Protein AF-A0A2R6C4N2-F1 (afdb_monomer)

Structure (mmCIF, N/CA/C/O backbone):
data_AF-A0A2R6C4N2-F1
#
_entry.id   AF-A0A2R6C4N2-F1
#
loop_
_atom_site.group_PDB
_atom_site.id
_atom_site.type_symbol
_atom_site.label_atom_id
_atom_site.label_alt_id
_atom_site.label_comp_id
_atom_site.label_asym_id
_atom_site.label_entity_id
_atom_site.label_seq_id
_atom_site.pdbx_PDB_ins_code
_atom_site.Cartn_x
_atom_site.Cartn_y
_atom_site.Cartn_z
_atom_site.occupancy
_atom_site.B_iso_or_equiv
_atom_site.auth_seq_id
_atom_site.auth_comp_id
_atom_site.auth_asym_id
_atom_site.auth_atom_id
_atom_site.pdbx_PDB_model_num
ATOM 1 N N . MET A 1 1 ? -17.161 -5.762 3.518 1.00 63.50 1 MET A N 1
ATOM 2 C CA . MET A 1 1 ? -16.399 -4.975 4.523 1.00 63.50 1 MET A CA 1
ATOM 3 C C . MET A 1 1 ? -16.980 -5.227 5.908 1.00 63.50 1 MET A C 1
ATOM 5 O O . MET A 1 1 ? -18.177 -5.455 5.996 1.00 63.50 1 MET A O 1
ATOM 9 N N . GLU A 1 2 ? -16.167 -5.226 6.967 1.00 71.19 2 GLU A N 1
ATOM 10 C CA . GLU A 1 2 ? -16.653 -5.409 8.349 1.00 71.19 2 GLU A CA 1
ATOM 11 C C . GLU A 1 2 ? -16.954 -4.042 8.979 1.00 71.19 2 GLU A C 1
ATOM 13 O O . GLU A 1 2 ? -16.162 -3.106 8.837 1.00 71.19 2 GLU A O 1
ATOM 18 N N . LYS A 1 3 ? -18.099 -3.914 9.657 1.00 72.19 3 LYS A N 1
ATOM 19 C CA . LYS A 1 3 ? -18.458 -2.721 10.435 1.00 72.19 3 LYS A CA 1
ATOM 20 C C . LYS A 1 3 ? -18.089 -2.963 11.895 1.00 72.19 3 LYS A C 1
ATOM 22 O O . LYS A 1 3 ? -18.518 -3.956 12.471 1.00 72.19 3 LYS A O 1
ATOM 27 N N . ARG A 1 4 ? -17.339 -2.047 12.511 1.00 75.75 4 ARG A N 1
ATOM 28 C CA . ARG A 1 4 ? -17.084 -2.057 13.961 1.00 75.75 4 ARG A CA 1
ATOM 29 C C . ARG A 1 4 ? -17.511 -0.747 14.600 1.00 75.75 4 ARG A C 1
ATOM 31 O O . ARG A 1 4 ? -17.224 0.332 14.078 1.00 75.75 4 ARG A O 1
ATOM 38 N N . LYS A 1 5 ? -18.181 -0.845 15.747 1.00 77.69 5 LYS A N 1
ATOM 39 C CA . LYS A 1 5 ? -18.481 0.303 16.604 1.00 77.69 5 LYS A CA 1
ATOM 40 C C . LYS A 1 5 ? -17.235 0.652 17.413 1.00 77.69 5 LYS A C 1
ATOM 42 O O . LYS A 1 5 ? -16.571 -0.242 17.934 1.00 77.69 5 LYS A O 1
ATOM 47 N N . ILE A 1 6 ? -16.905 1.937 17.503 1.00 75.12 6 ILE A N 1
ATOM 48 C CA . ILE A 1 6 ? -15.814 2.377 18.378 1.00 75.12 6 ILE A CA 1
ATOM 49 C C . ILE A 1 6 ? -16.319 2.292 19.827 1.00 75.12 6 ILE A C 1
ATOM 51 O O . ILE A 1 6 ? -17.365 2.883 20.117 1.00 75.12 6 ILE A O 1
ATOM 55 N N . PRO A 1 7 ? -15.607 1.606 20.740 1.00 73.81 7 PRO A N 1
ATOM 56 C CA . PRO A 1 7 ? -15.966 1.596 22.154 1.00 73.81 7 P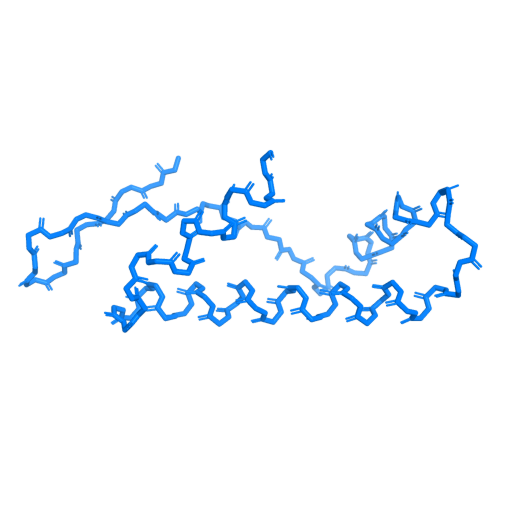RO A CA 1
ATOM 57 C C . PRO A 1 7 ? -16.126 3.028 22.685 1.00 73.81 7 PRO A C 1
ATOM 59 O O . PRO A 1 7 ? -15.283 3.887 22.430 1.00 73.81 7 PRO A O 1
ATOM 62 N N . GLY A 1 8 ? -17.242 3.311 23.358 1.00 77.88 8 GLY A N 1
ATOM 63 C CA . GLY A 1 8 ? -17.520 4.633 23.930 1.00 77.88 8 GLY A CA 1
ATOM 64 C C . GLY A 1 8 ? -17.919 5.737 22.938 1.00 77.88 8 GLY A C 1
ATOM 65 O O . GLY A 1 8 ? -18.141 6.864 23.370 1.00 77.88 8 GLY A O 1
ATOM 66 N N . LYS A 1 9 ? -18.058 5.466 21.627 1.00 77.12 9 LYS A N 1
ATOM 67 C CA . LYS A 1 9 ? -18.587 6.449 20.656 1.00 77.12 9 LYS A CA 1
ATOM 68 C C . LYS A 1 9 ? -19.821 5.925 19.914 1.00 77.12 9 LYS A C 1
ATOM 70 O O . LYS A 1 9 ? -19.988 4.728 19.692 1.00 77.12 9 LYS A O 1
ATOM 75 N N . LYS A 1 10 ? -20.686 6.847 19.468 1.00 77.94 10 LYS A N 1
ATOM 76 C CA . LYS A 1 10 ? -21.854 6.542 18.607 1.00 77.94 10 LYS A CA 1
ATOM 77 C C . LYS A 1 10 ? -21.464 6.184 17.160 1.00 77.94 10 LYS A C 1
ATOM 79 O O . LYS A 1 10 ? -22.302 5.760 16.375 1.00 77.94 10 LYS A O 1
ATOM 84 N N . GLN A 1 11 ? -20.191 6.356 16.817 1.00 76.94 11 GLN A N 1
ATOM 85 C CA . GLN A 1 11 ? -19.654 6.239 15.469 1.00 76.94 11 GLN A CA 1
ATOM 86 C C . GLN A 1 11 ? -19.355 4.785 15.067 1.00 76.94 11 GLN A C 1
ATOM 88 O O . GLN A 1 11 ? -18.716 4.034 15.811 1.00 76.94 11 GLN A O 1
ATOM 93 N N . TRP A 1 12 ? -19.728 4.434 13.834 1.00 77.75 12 TRP A N 1
ATOM 94 C CA . TRP A 1 12 ? -19.372 3.175 13.179 1.00 77.75 12 TRP A CA 1
ATOM 95 C C . TRP A 1 12 ? -18.218 3.380 12.194 1.00 77.75 12 TRP A C 1
ATOM 97 O O . TRP A 1 12 ? -18.164 4.386 11.482 1.00 77.75 12 TRP A O 1
ATOM 107 N N . ARG A 1 13 ? -17.293 2.418 12.143 1.00 75.31 13 ARG A N 1
ATOM 108 C CA . ARG A 1 13 ? -16.176 2.394 11.195 1.00 75.31 13 ARG A CA 1
ATOM 109 C C . ARG A 1 13 ? -16.304 1.215 10.244 1.00 75.31 13 ARG A C 1
ATOM 111 O O . ARG A 1 13 ? -16.566 0.090 10.670 1.00 75.31 13 ARG A O 1
ATOM 118 N N . LEU A 1 14 ? -16.088 1.49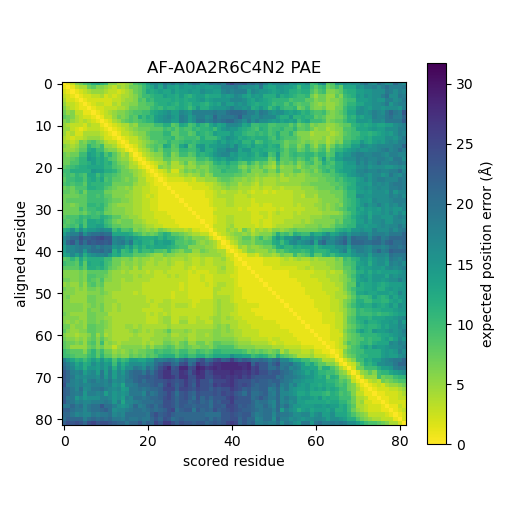1 8.962 1.00 75.50 14 LEU A N 1
ATOM 119 C CA . LEU A 1 14 ? -15.920 0.474 7.933 1.00 75.50 14 LEU A CA 1
ATOM 120 C C . LEU A 1 14 ? -14.445 0.109 7.904 1.00 75.50 14 LEU A C 1
ATOM 122 O O . LEU A 1 14 ? -13.606 0.958 7.618 1.00 75.50 14 LEU A O 1
ATOM 126 N N . LEU A 1 15 ? -14.120 -1.137 8.222 1.00 71.12 15 LEU A N 1
ATOM 127 C CA . LEU A 1 15 ? -12.764 -1.639 8.075 1.00 71.12 15 LEU A CA 1
ATOM 128 C C . LEU A 1 15 ? -12.654 -2.321 6.710 1.00 71.12 15 LEU A C 1
ATOM 130 O O . LEU A 1 15 ? -13.303 -3.355 6.482 1.00 71.12 15 LEU A O 1
ATOM 134 N N . PRO A 1 16 ? -11.836 -1.775 5.790 1.00 66.62 16 PRO A N 1
ATOM 135 C CA . PRO A 1 16 ? -11.464 -2.505 4.595 1.00 66.62 16 PRO A CA 1
ATOM 136 C C . PRO A 1 16 ? -10.779 -3.802 5.028 1.00 66.62 16 PRO A C 1
ATOM 138 O O . PRO A 1 16 ? -9.809 -3.778 5.794 1.00 66.62 16 PRO A O 1
ATOM 141 N N . LYS A 1 17 ? -11.268 -4.947 4.541 1.00 67.25 17 LYS A N 1
ATOM 142 C CA . LYS A 1 17 ? -10.566 -6.229 4.676 1.00 67.25 17 LYS A CA 1
ATOM 143 C C . LYS A 1 17 ? -9.426 -6.253 3.658 1.00 67.25 17 LYS A C 1
ATOM 145 O O . LYS A 1 17 ? -9.472 -6.980 2.678 1.00 67.25 17 LYS A O 1
ATOM 150 N N . TYR A 1 18 ? -8.429 -5.400 3.865 1.00 65.00 18 TYR A N 1
ATOM 151 C CA . TYR A 1 18 ? -7.242 -5.368 3.026 1.00 65.00 18 TYR A CA 1
ATOM 152 C C . TYR A 1 18 ? -6.229 -6.372 3.580 1.00 65.00 18 TYR A C 1
ATOM 154 O O . TYR A 1 18 ? -5.624 -6.144 4.637 1.00 65.00 18 TYR A O 1
ATOM 162 N N . LYS A 1 19 ? -6.110 -7.512 2.894 1.00 65.62 19 LYS A N 1
ATOM 163 C CA . LYS A 1 19 ? -5.008 -8.466 3.040 1.00 65.62 19 LYS A CA 1
ATOM 164 C C . LYS A 1 19 ? -4.110 -8.285 1.828 1.00 65.62 19 LYS A C 1
ATOM 166 O O . LYS A 1 19 ? -4.358 -8.882 0.789 1.00 65.62 19 LYS A O 1
ATOM 171 N N . VAL A 1 20 ? -3.091 -7.450 1.968 1.00 69.88 20 VAL A N 1
ATOM 172 C CA . VAL A 1 20 ? -1.980 -7.462 1.024 1.00 69.88 20 VAL A CA 1
ATOM 173 C C . VAL A 1 20 ? -0.717 -7.768 1.782 1.00 69.88 20 VAL A C 1
ATOM 175 O O . VAL A 1 20 ? -0.368 -7.086 2.746 1.00 69.88 20 VAL A O 1
ATOM 178 N N . ASP A 1 21 ? -0.070 -8.833 1.335 1.00 72.81 21 ASP A N 1
ATOM 179 C CA . ASP A 1 21 ? 1.249 -9.200 1.788 1.00 72.81 21 ASP A CA 1
ATOM 180 C C . ASP A 1 21 ? 2.288 -8.508 0.905 1.00 72.81 21 ASP A C 1
ATOM 182 O O . ASP A 1 21 ? 2.660 -8.978 -0.167 1.00 72.81 21 ASP A O 1
ATOM 186 N N . MET A 1 22 ? 2.751 -7.354 1.370 1.00 69.56 22 MET A N 1
ATOM 187 C CA . MET A 1 22 ? 3.844 -6.625 0.733 1.00 69.56 22 MET A CA 1
ATOM 188 C C . MET A 1 22 ? 5.205 -7.306 0.849 1.00 69.56 22 MET A C 1
ATOM 190 O O . MET A 1 22 ? 6.131 -6.931 0.127 1.00 69.56 22 MET A O 1
ATOM 194 N N . HIS A 1 23 ? 5.360 -8.227 1.799 1.00 78.19 23 HIS A N 1
ATOM 195 C CA . HIS A 1 23 ? 6.609 -8.950 1.990 1.00 78.19 23 HIS A CA 1
ATOM 196 C C . HIS A 1 23 ? 6.729 -10.108 0.995 1.00 78.19 23 HIS A C 1
ATOM 198 O O . HIS A 1 23 ? 7.838 -10.570 0.729 1.00 78.19 23 HIS A O 1
ATOM 204 N N . SER A 1 24 ? 5.620 -10.500 0.357 1.00 86.50 24 SER A N 1
ATOM 205 C CA . SER A 1 24 ? 5.639 -11.411 -0.780 1.00 86.50 24 SER A CA 1
ATOM 206 C C . SER A 1 24 ? 6.417 -10.806 -1.952 1.00 86.50 24 SER A C 1
ATOM 208 O O . SER A 1 24 ? 6.013 -9.829 -2.596 1.00 86.50 24 SER A O 1
ATOM 210 N N . LYS A 1 25 ? 7.549 -11.443 -2.259 1.00 85.81 25 LYS A N 1
ATOM 211 C CA . LYS A 1 25 ? 8.394 -11.116 -3.411 1.00 85.81 25 LYS A CA 1
ATOM 212 C C . LYS A 1 25 ? 7.623 -11.248 -4.728 1.00 85.81 25 LYS A C 1
ATOM 214 O O . LYS A 1 25 ? 7.780 -10.406 -5.609 1.00 85.81 25 LYS A O 1
ATOM 219 N N . GLU A 1 26 ? 6.769 -12.263 -4.845 1.00 88.62 26 GLU A N 1
ATOM 220 C CA . GLU A 1 26 ? 5.941 -12.499 -6.034 1.00 88.62 26 GLU A CA 1
ATOM 221 C C . GLU A 1 26 ? 4.869 -11.432 -6.222 1.00 88.62 26 GLU A C 1
ATOM 223 O O . GLU A 1 26 ? 4.638 -10.975 -7.340 1.00 88.62 26 GLU A O 1
ATOM 228 N N . TYR A 1 27 ? 4.214 -11.015 -5.137 1.00 86.94 27 TYR A N 1
ATOM 229 C CA . TYR A 1 27 ? 3.218 -9.953 -5.200 1.00 86.94 27 TYR A CA 1
AT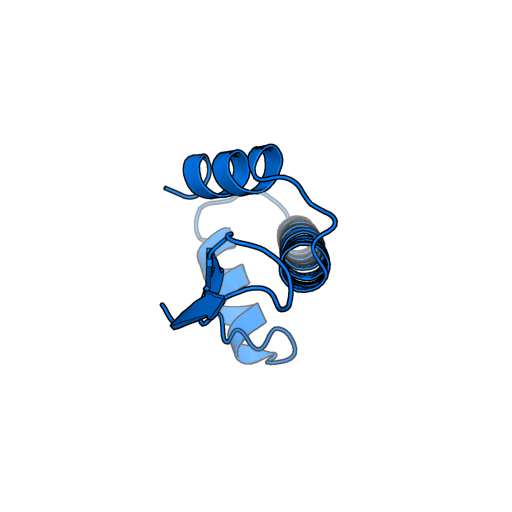OM 230 C C . TYR A 1 27 ? 3.851 -8.631 -5.647 1.00 86.94 27 TYR A C 1
ATOM 232 O O . TYR A 1 27 ? 3.365 -8.001 -6.584 1.00 86.94 27 TYR A O 1
ATOM 240 N N . ARG A 1 28 ? 4.983 -8.253 -5.037 1.00 84.50 28 ARG A N 1
ATOM 241 C CA . ARG A 1 28 ? 5.748 -7.062 -5.435 1.00 84.50 28 ARG A CA 1
ATOM 242 C C . ARG A 1 28 ? 6.167 -7.105 -6.901 1.00 84.50 28 ARG A C 1
ATOM 244 O O . ARG A 1 28 ? 6.044 -6.094 -7.582 1.00 84.50 28 ARG A O 1
ATOM 251 N N . ARG A 1 29 ? 6.656 -8.257 -7.371 1.00 87.75 29 ARG A N 1
ATOM 252 C CA . ARG A 1 29 ? 7.078 -8.435 -8.763 1.00 87.75 29 ARG A CA 1
ATOM 253 C C . ARG A 1 29 ? 5.903 -8.242 -9.718 1.00 87.75 29 ARG A C 1
ATOM 255 O O . ARG A 1 29 ? 5.990 -7.377 -10.572 1.00 87.75 29 ARG A O 1
ATOM 262 N N . ARG A 1 30 ? 4.792 -8.959 -9.516 1.00 89.69 30 ARG A N 1
ATOM 263 C CA . ARG A 1 30 ? 3.600 -8.834 -10.374 1.00 89.69 30 ARG A CA 1
ATOM 264 C C . ARG A 1 30 ? 3.047 -7.413 -10.407 1.00 89.69 30 ARG A C 1
ATOM 266 O O . ARG A 1 30 ? 2.748 -6.918 -11.481 1.00 89.69 30 ARG A O 1
ATOM 273 N N . LEU A 1 31 ? 2.955 -6.757 -9.248 1.00 87.75 31 LEU A N 1
ATOM 274 C CA . LEU A 1 31 ? 2.470 -5.379 -9.155 1.00 87.75 31 LEU A CA 1
ATOM 275 C C . LEU A 1 31 ? 3.385 -4.398 -9.895 1.00 87.75 31 LEU A C 1
ATOM 277 O O . LEU A 1 31 ? 2.909 -3.505 -10.584 1.00 87.75 31 LEU A O 1
ATOM 281 N N . ARG A 1 32 ? 4.702 -4.542 -9.740 1.00 87.62 32 ARG A N 1
ATOM 282 C CA . ARG A 1 32 ? 5.661 -3.691 -10.441 1.00 87.62 32 ARG A CA 1
ATOM 283 C C . ARG A 1 32 ? 5.602 -3.936 -11.945 1.00 87.62 32 ARG A C 1
ATOM 285 O O . ARG A 1 32 ? 5.559 -2.973 -12.694 1.00 87.62 32 ARG A O 1
ATOM 292 N 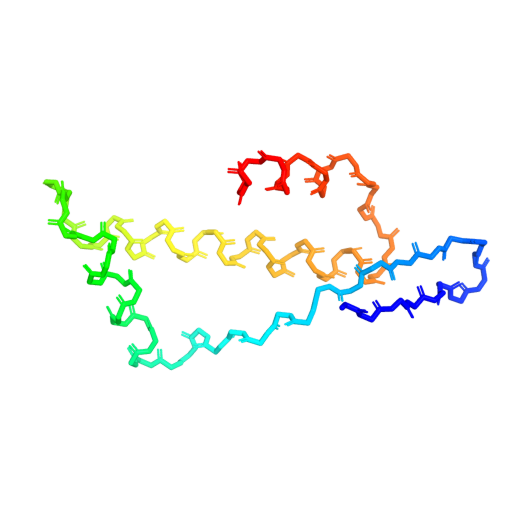N . ASP A 1 33 ? 5.586 -5.196 -12.362 1.00 88.50 33 ASP A N 1
ATOM 293 C CA . ASP A 1 33 ? 5.581 -5.569 -13.772 1.00 88.50 33 ASP A CA 1
ATOM 294 C C . ASP A 1 33 ? 4.281 -5.063 -14.449 1.00 88.50 33 ASP A C 1
ATOM 296 O O . ASP A 1 33 ? 4.368 -4.465 -15.515 1.00 88.50 33 ASP A O 1
ATOM 300 N N . SER A 1 34 ? 3.116 -5.122 -13.778 1.00 87.44 34 SER A N 1
ATOM 301 C CA . SER A 1 34 ? 1.860 -4.521 -14.281 1.00 87.44 34 SER A CA 1
ATOM 302 C C . SER A 1 34 ? 1.856 -2.988 -14.326 1.00 87.44 34 SER A C 1
ATOM 304 O O . SER A 1 34 ? 1.074 -2.391 -15.050 1.00 87.44 34 SER A O 1
ATOM 306 N N . LEU A 1 35 ? 2.677 -2.328 -13.504 1.00 83.75 35 LEU A N 1
ATOM 307 C CA . LEU A 1 35 ? 2.792 -0.862 -13.486 1.00 83.75 35 LEU A CA 1
ATOM 308 C C . LEU A 1 35 ? 3.856 -0.345 -14.465 1.00 83.75 35 LEU A C 1
ATOM 310 O O . LEU A 1 35 ? 3.906 0.852 -14.731 1.00 83.75 35 LEU A O 1
ATOM 314 N N . LEU A 1 36 ? 4.730 -1.229 -14.953 1.00 83.56 36 LEU A N 1
ATOM 315 C CA . LEU A 1 36 ? 5.787 -0.917 -15.913 1.00 83.56 36 LEU A CA 1
ATOM 316 C C . LEU A 1 36 ? 5.375 -1.158 -17.367 1.00 83.56 36 LEU A C 1
ATOM 318 O O . LEU A 1 36 ? 6.095 -0.695 -18.244 1.00 83.56 36 LEU A O 1
ATOM 322 N N . GLU A 1 37 ? 4.260 -1.854 -17.610 1.00 73.81 37 GLU A N 1
ATOM 323 C CA . GLU A 1 37 ? 3.825 -2.324 -18.936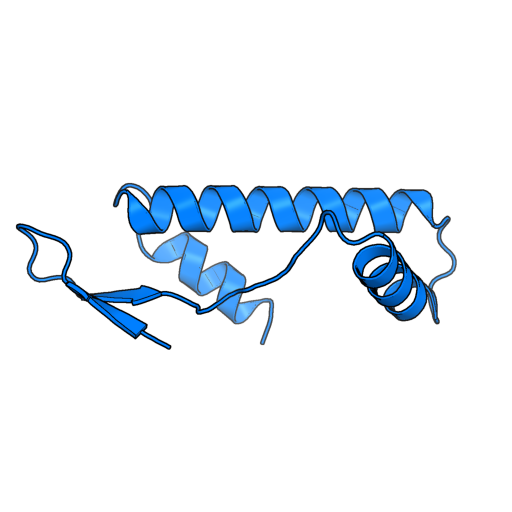 1.00 73.81 37 GLU A CA 1
ATOM 324 C C . GLU A 1 37 ? 3.813 -1.211 -20.004 1.00 73.81 37 GLU A C 1
ATOM 326 O O . GLU A 1 37 ? 4.203 -1.469 -21.137 1.00 73.81 37 GLU A O 1
ATOM 331 N N . ASP A 1 38 ? 3.542 0.041 -19.611 1.00 69.94 38 ASP A N 1
ATOM 332 C CA . ASP A 1 38 ? 3.464 1.194 -20.523 1.00 69.94 38 ASP A CA 1
ATOM 333 C C . ASP A 1 38 ? 4.369 2.384 -20.143 1.00 69.94 38 ASP A C 1
ATOM 335 O O . ASP A 1 38 ? 4.220 3.484 -20.685 1.00 69.94 38 ASP A O 1
ATOM 339 N N . TRP A 1 39 ? 5.290 2.228 -19.179 1.00 75.00 39 TRP A N 1
ATOM 340 C CA . TRP A 1 39 ? 5.956 3.386 -18.566 1.00 75.00 39 TRP A CA 1
ATOM 341 C C . TRP A 1 39 ? 7.451 3.509 -18.911 1.00 75.00 39 TRP A C 1
ATOM 343 O O . TRP A 1 39 ? 8.223 2.598 -18.618 1.00 75.00 39 TRP A O 1
ATOM 353 N N . PRO A 1 40 ? 7.921 4.659 -19.447 1.00 75.00 40 PRO A N 1
ATOM 354 C CA . PRO A 1 40 ? 9.318 4.851 -19.859 1.00 75.00 40 PRO A CA 1
ATOM 355 C C . PRO A 1 40 ? 10.285 5.108 -18.685 1.00 75.00 40 PRO A C 1
ATOM 357 O O . PRO A 1 40 ? 11.439 5.483 -18.895 1.00 75.00 40 PRO A O 1
ATOM 360 N N . TYR A 1 41 ? 9.835 4.957 -17.436 1.00 69.81 41 TYR A N 1
ATOM 361 C CA . TYR A 1 41 ? 10.631 5.248 -16.243 1.00 69.81 41 TYR A CA 1
ATOM 362 C C . TYR A 1 41 ? 11.332 4.002 -15.701 1.00 69.81 41 TYR A C 1
ATOM 364 O O . TYR A 1 41 ? 10.819 2.887 -15.747 1.00 69.81 41 TYR A O 1
ATOM 372 N N . ALA A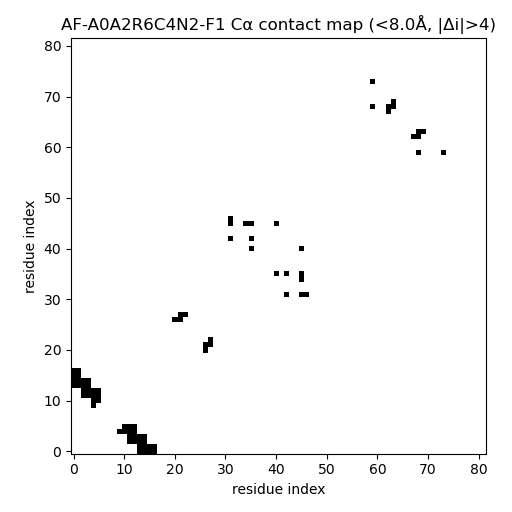 1 42 ? 12.505 4.200 -15.098 1.00 82.88 42 ALA A N 1
ATOM 373 C CA . ALA A 1 42 ? 13.243 3.115 -14.467 1.00 82.88 42 ALA A CA 1
ATOM 374 C C . ALA A 1 42 ? 12.450 2.471 -13.311 1.00 82.88 42 ALA A C 1
ATOM 376 O O . ALA A 1 42 ? 11.875 3.158 -12.464 1.00 82.88 42 ALA A O 1
ATOM 377 N N . ALA A 1 43 ? 12.512 1.139 -13.222 1.00 84.94 43 ALA A N 1
ATOM 378 C CA . ALA A 1 43 ? 11.785 0.322 -12.245 1.00 84.94 43 ALA A CA 1
ATOM 379 C C . ALA A 1 43 ? 11.920 0.782 -10.779 1.00 84.94 43 ALA A C 1
ATOM 381 O O . ALA A 1 43 ? 10.988 0.625 -9.989 1.00 84.94 43 ALA A O 1
ATOM 382 N N . HIS A 1 44 ? 13.052 1.389 -10.409 1.00 86.00 44 HIS A N 1
ATOM 383 C CA . HIS A 1 44 ? 13.295 1.860 -9.044 1.00 86.00 44 HIS A CA 1
ATOM 384 C C . HIS A 1 44 ? 12.392 3.040 -8.629 1.00 86.00 44 HIS A C 1
ATOM 386 O O . HIS A 1 44 ? 12.098 3.199 -7.439 1.00 86.00 44 HIS A O 1
ATOM 392 N N . TRP A 1 45 ? 11.906 3.843 -9.584 1.00 88.75 45 TRP A N 1
ATOM 393 C CA . TRP A 1 45 ? 10.928 4.902 -9.318 1.00 88.75 45 TRP A CA 1
ATOM 394 C C . TRP A 1 45 ? 9.564 4.314 -8.958 1.00 88.75 45 TRP A C 1
ATOM 396 O O . TRP A 1 45 ? 8.957 4.719 -7.965 1.00 88.75 45 TRP A O 1
ATOM 406 N N . VAL A 1 46 ? 9.131 3.291 -9.699 1.00 85.81 46 VAL A N 1
ATOM 407 C CA . VAL A 1 46 ? 7.892 2.547 -9.427 1.00 85.81 46 VAL A CA 1
ATOM 408 C C . VAL A 1 46 ? 7.964 1.870 -8.060 1.00 85.81 46 VAL A C 1
ATOM 410 O O . VAL A 1 46 ? 7.051 2.009 -7.248 1.00 85.81 46 VAL A O 1
ATOM 413 N N . ASP A 1 47 ? 9.084 1.213 -7.746 1.00 86.19 47 ASP A N 1
ATOM 414 C CA . ASP A 1 47 ? 9.316 0.611 -6.428 1.00 86.19 47 ASP A CA 1
ATOM 415 C C . ASP A 1 47 ? 9.218 1.648 -5.285 1.00 86.19 47 ASP A C 1
ATOM 417 O O . ASP A 1 47 ? 8.628 1.372 -4.233 1.00 86.19 47 ASP A O 1
ATOM 421 N N . SER A 1 48 ? 9.743 2.860 -5.495 1.00 88.75 48 SER A N 1
ATOM 422 C CA . SER A 1 48 ? 9.671 3.964 -4.526 1.00 88.75 48 SER A CA 1
ATOM 423 C C . SER A 1 48 ? 8.244 4.495 -4.344 1.00 88.75 48 SER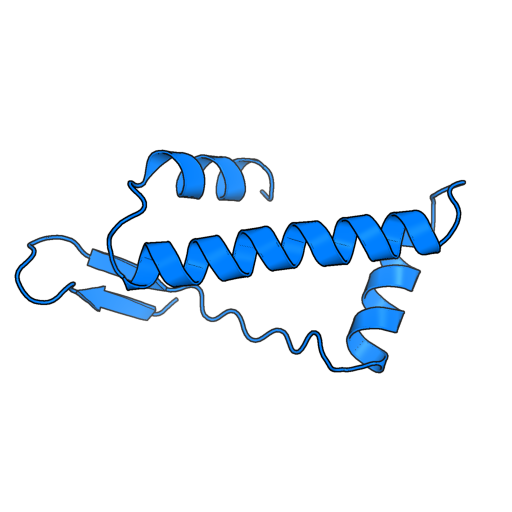 A C 1
ATOM 425 O O . SER A 1 48 ? 7.808 4.720 -3.209 1.00 88.75 48 SER A O 1
ATOM 427 N N . ALA A 1 49 ? 7.483 4.641 -5.433 1.00 89.69 49 ALA A N 1
ATOM 428 C CA . ALA A 1 49 ? 6.079 5.048 -5.395 1.00 89.69 49 ALA A CA 1
ATOM 429 C C . ALA A 1 49 ? 5.208 4.011 -4.667 1.00 89.69 49 ALA A C 1
ATOM 431 O O . ALA A 1 49 ? 4.444 4.369 -3.765 1.00 89.69 49 ALA A O 1
ATOM 432 N N . ILE A 1 50 ? 5.400 2.721 -4.974 1.00 87.31 50 ILE A N 1
ATOM 433 C CA . ILE A 1 50 ? 4.749 1.603 -4.282 1.00 87.31 50 ILE A CA 1
ATOM 434 C C . ILE A 1 50 ? 5.020 1.706 -2.775 1.00 87.31 50 ILE A C 1
ATOM 436 O O . ILE A 1 50 ? 4.086 1.748 -1.972 1.00 87.31 50 ILE A O 1
ATOM 440 N N . LYS A 1 51 ? 6.290 1.807 -2.364 1.00 88.31 51 LYS A N 1
ATOM 441 C CA . LYS A 1 51 ? 6.673 1.890 -0.944 1.00 88.31 51 LYS A CA 1
ATOM 442 C C . LYS A 1 51 ? 5.989 3.059 -0.222 1.00 88.31 51 LYS A C 1
ATOM 444 O O . LYS A 1 51 ? 5.499 2.883 0.898 1.00 88.31 51 LYS A O 1
ATOM 449 N N . THR A 1 52 ? 5.922 4.223 -0.864 1.00 91.38 52 THR A N 1
ATOM 450 C CA . THR A 1 52 ? 5.267 5.420 -0.317 1.00 91.38 52 THR A CA 1
ATOM 451 C C . THR A 1 52 ? 3.761 5.220 -0.156 1.00 91.38 52 THR A C 1
ATOM 453 O O . THR A 1 52 ? 3.238 5.424 0.943 1.00 91.38 52 THR A O 1
ATOM 456 N N . ALA A 1 53 ? 3.070 4.741 -1.196 1.00 88.31 53 ALA A N 1
ATOM 457 C CA . ALA A 1 53 ? 1.629 4.489 -1.160 1.00 88.31 53 ALA A CA 1
ATOM 458 C C . ALA A 1 53 ? 1.247 3.536 -0.016 1.00 88.31 53 ALA A C 1
ATOM 460 O O . ALA A 1 53 ? 0.322 3.797 0.757 1.00 88.31 53 ALA A O 1
ATOM 461 N N . TYR A 1 54 ? 2.022 2.470 0.177 1.00 85.44 54 TYR A N 1
ATOM 462 C CA . TYR A 1 54 ? 1.787 1.532 1.269 1.00 85.44 54 TYR A CA 1
ATOM 463 C C . TYR A 1 54 ? 2.040 2.111 2.658 1.00 85.44 54 TYR A C 1
ATOM 465 O O . TYR A 1 54 ? 1.291 1.809 3.590 1.00 85.44 54 TYR A O 1
ATOM 473 N N . SER A 1 55 ? 3.063 2.949 2.819 1.00 85.56 55 SER A N 1
ATOM 474 C CA . SER A 1 55 ? 3.312 3.648 4.083 1.00 85.56 55 SER A CA 1
ATOM 475 C C . SER A 1 55 ? 2.129 4.550 4.461 1.00 85.56 55 SER A C 1
ATOM 477 O O . SER A 1 55 ? 1.655 4.529 5.605 1.00 85.56 55 SER A O 1
ATOM 479 N N . ILE A 1 56 ? 1.572 5.265 3.476 1.00 85.94 56 ILE A N 1
ATOM 480 C CA . ILE A 1 56 ? 0.371 6.092 3.640 1.00 85.94 56 ILE A CA 1
ATOM 481 C C . ILE A 1 56 ? -0.817 5.221 4.059 1.00 85.94 56 ILE A C 1
ATOM 483 O O . ILE A 1 56 ? -1.425 5.483 5.095 1.00 85.94 56 ILE A O 1
ATOM 487 N N . LEU A 1 57 ? -1.107 4.133 3.340 1.00 83.31 57 LEU A N 1
ATOM 488 C CA . LEU A 1 57 ? -2.222 3.233 3.665 1.00 83.31 57 LEU A CA 1
ATOM 489 C C . LEU A 1 57 ? -2.071 2.577 5.048 1.00 83.31 57 LEU A C 1
ATOM 491 O O . LEU A 1 57 ? -3.046 2.445 5.795 1.00 83.31 57 LEU A O 1
ATOM 495 N N . LYS A 1 58 ? -0.846 2.198 5.430 1.00 81.69 58 LYS A N 1
ATOM 496 C CA . LYS A 1 58 ? -0.536 1.618 6.745 1.00 81.69 58 LYS A CA 1
ATOM 497 C C . LYS A 1 58 ? -0.765 2.626 7.869 1.00 81.69 58 LYS A C 1
ATOM 499 O O . LYS A 1 58 ? -1.411 2.289 8.866 1.00 81.69 58 LYS 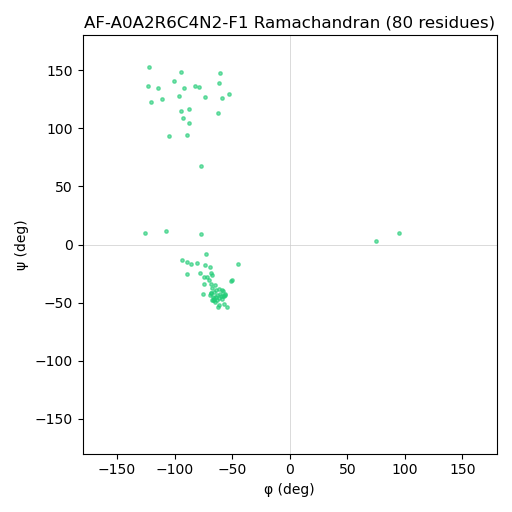A O 1
ATOM 504 N N . SER A 1 59 ? -0.256 3.850 7.720 1.00 82.69 59 SER A N 1
ATOM 505 C CA . SER A 1 59 ? -0.444 4.914 8.713 1.00 82.69 59 SER A CA 1
ATOM 506 C C . SER A 1 59 ? -1.915 5.323 8.817 1.00 82.69 59 SER A C 1
ATOM 508 O O . SER A 1 59 ? -2.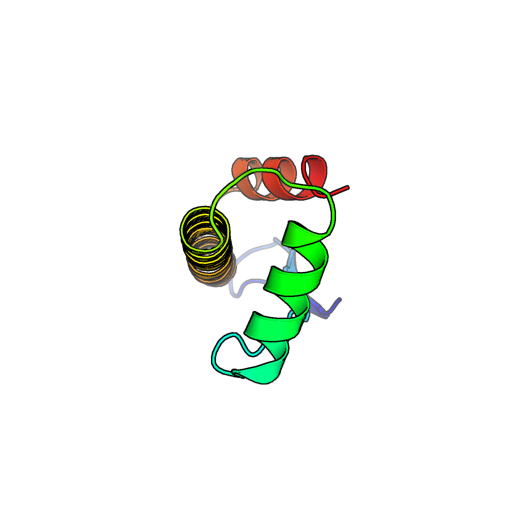447 5.423 9.926 1.00 82.69 59 SER A O 1
ATOM 510 N N . TRP A 1 60 ? -2.608 5.420 7.680 1.00 81.06 60 TRP A N 1
ATOM 511 C CA . TRP A 1 60 ? -4.041 5.667 7.610 1.00 81.06 60 TRP A CA 1
ATOM 512 C C . TRP A 1 60 ? -4.826 4.603 8.371 1.00 81.06 60 TRP A C 1
ATOM 514 O O . TRP A 1 60 ? -5.596 4.947 9.262 1.00 81.06 60 TRP A O 1
ATOM 524 N N . ARG A 1 61 ? -4.585 3.311 8.111 1.00 78.38 61 ARG A N 1
ATOM 525 C CA . ARG A 1 61 ? -5.280 2.219 8.811 1.00 78.38 61 ARG A CA 1
ATOM 526 C C . ARG A 1 61 ? -5.027 2.277 10.314 1.00 78.38 61 ARG A C 1
ATOM 528 O O . ARG A 1 61 ? -5.968 2.148 11.093 1.00 78.38 61 ARG A O 1
ATOM 535 N N . LYS A 1 62 ? -3.778 2.500 10.734 1.00 78.44 62 LYS A N 1
ATOM 536 C CA . LYS A 1 62 ? -3.411 2.621 12.154 1.00 78.44 62 LYS A CA 1
ATOM 537 C C . LYS A 1 62 ? -4.167 3.770 12.829 1.00 78.44 62 LYS A C 1
ATOM 539 O O . LYS A 1 62 ? -4.757 3.568 13.890 1.00 78.44 62 LYS A O 1
ATOM 544 N N . ASN A 1 63 ? -4.204 4.942 12.200 1.00 76.38 63 ASN A N 1
ATOM 545 C CA . ASN A 1 63 ? -4.860 6.130 12.751 1.00 76.38 63 ASN A CA 1
ATOM 546 C C . ASN A 1 63 ? -6.392 6.049 12.668 1.00 76.38 63 ASN A C 1
ATOM 548 O O . ASN A 1 63 ? -7.088 6.508 13.576 1.00 76.38 63 ASN A O 1
ATOM 552 N N . TYR A 1 64 ? -6.924 5.415 11.622 1.00 75.06 64 TYR A N 1
ATOM 553 C CA . TYR A 1 64 ? -8.345 5.133 11.463 1.00 75.06 64 TYR A CA 1
ATOM 554 C C . TYR A 1 64 ? -8.832 4.098 12.485 1.00 75.06 64 TYR A C 1
ATOM 556 O O . TYR A 1 64 ? -9.947 4.207 12.976 1.00 75.06 64 TYR A O 1
ATOM 564 N N . VAL A 1 65 ? -8.018 3.118 12.871 1.00 70.56 65 VAL A N 1
ATOM 565 C CA . VAL A 1 65 ? -8.386 2.175 13.940 1.00 70.56 65 VAL A CA 1
ATOM 566 C C . VAL A 1 65 ? -8.276 2.832 15.320 1.00 70.56 65 VAL A C 1
ATOM 568 O O . VAL A 1 65 ? -9.183 2.675 16.131 1.00 70.56 65 VAL A O 1
ATOM 571 N N . LYS A 1 66 ? -7.213 3.608 15.584 1.00 68.88 66 LYS A N 1
ATOM 572 C CA . LYS A 1 66 ? -7.003 4.275 16.886 1.00 68.88 66 LYS A CA 1
ATOM 573 C C . LYS A 1 66 ? -7.918 5.476 17.145 1.00 68.88 66 LYS A C 1
ATOM 575 O O . LYS A 1 66 ? -8.073 5.880 18.289 1.00 68.88 66 LYS A O 1
ATOM 580 N N . GLY A 1 67 ? -8.541 6.035 16.111 1.00 63.34 67 GLY A N 1
ATOM 581 C CA . GLY A 1 67 ? -9.550 7.082 16.257 1.00 63.34 67 GLY A CA 1
ATOM 582 C C . GLY A 1 67 ? -9.057 8.526 16.131 1.00 63.34 67 GLY A C 1
ATOM 583 O O . GLY A 1 67 ? -9.852 9.425 16.388 1.00 63.34 67 GLY A O 1
ATOM 584 N N . GLY A 1 68 ? -7.808 8.752 15.705 1.00 58.69 68 GLY A N 1
ATOM 585 C CA . GLY A 1 68 ? -7.217 10.094 15.566 1.00 58.69 68 GLY A CA 1
ATOM 586 C C . GLY A 1 68 ? -7.433 10.770 14.206 1.00 58.69 68 GLY A C 1
ATOM 587 O O . GLY A 1 68 ? -7.446 11.992 14.135 1.00 58.69 68 GLY A O 1
ATOM 588 N N . MET A 1 69 ? -7.643 10.008 13.124 1.00 53.66 69 MET A N 1
ATOM 589 C CA . MET A 1 69 ? -7.847 10.596 11.792 1.00 53.66 69 MET A CA 1
ATOM 590 C C . MET A 1 69 ? -9.339 10.788 11.519 1.00 53.66 69 MET A C 1
ATOM 592 O O . MET A 1 69 ? -10.085 9.815 11.347 1.00 53.66 69 MET A O 1
ATOM 596 N N . GLY A 1 70 ? -9.764 12.051 11.516 1.00 51.16 70 GLY A N 1
ATOM 597 C CA . GLY A 1 70 ? -11.074 12.476 11.043 1.00 51.16 70 GLY A CA 1
ATOM 598 C C . GLY A 1 70 ? -11.261 12.134 9.565 1.00 51.16 70 GLY A C 1
ATOM 599 O O . GLY A 1 70 ? -10.318 12.117 8.779 1.00 51.16 70 GLY A O 1
ATOM 600 N N . TYR A 1 71 ? -12.505 11.841 9.208 1.00 52.91 71 TYR A N 1
ATOM 601 C CA . TYR A 1 71 ? -13.011 11.346 7.926 1.00 52.91 71 TYR A CA 1
ATOM 602 C C . TYR A 1 71 ? -12.501 12.021 6.637 1.00 52.91 71 TYR A C 1
ATOM 604 O O . TYR A 1 71 ? -12.629 11.439 5.564 1.00 52.91 71 TYR A O 1
ATOM 612 N N . VAL A 1 72 ? -11.912 13.212 6.718 1.00 52.31 72 VAL A N 1
ATOM 613 C CA . VAL A 1 72 ? -11.607 14.074 5.569 1.00 52.31 72 VAL A CA 1
ATOM 614 C C . VAL A 1 72 ? -10.533 13.471 4.652 1.00 52.31 72 VAL A C 1
ATOM 616 O O . VAL A 1 72 ? -10.759 13.344 3.452 1.00 52.31 72 VAL A O 1
ATOM 619 N N . LEU A 1 73 ? -9.409 12.990 5.198 1.00 50.62 73 LEU A N 1
ATOM 620 C CA . LEU A 1 73 ? -8.324 12.401 4.389 1.00 50.62 73 LEU A CA 1
ATOM 621 C C . LEU A 1 73 ? -8.653 10.992 3.864 1.00 50.62 73 LEU A C 1
ATOM 623 O O . LEU A 1 73 ? -8.182 10.595 2.803 1.00 50.62 73 LEU A O 1
ATOM 627 N N . ALA A 1 74 ? -9.496 10.245 4.585 1.00 51.97 74 ALA A N 1
ATOM 628 C CA . ALA A 1 74 ? -9.959 8.919 4.172 1.00 51.97 74 ALA A CA 1
ATOM 629 C C . ALA A 1 74 ? -10.849 8.980 2.923 1.00 51.97 74 ALA A C 1
ATOM 631 O O . ALA A 1 74 ? -10.676 8.194 1.995 1.00 51.97 74 ALA A O 1
ATOM 632 N N . SER A 1 75 ? -11.787 9.928 2.909 1.00 48.38 75 SER A N 1
ATOM 633 C CA . SER A 1 75 ? -12.710 10.131 1.794 1.00 48.38 75 SER A CA 1
ATOM 634 C C . SER A 1 75 ? -12.009 10.690 0.556 1.00 48.38 75 SER A C 1
ATOM 636 O O . SER A 1 75 ? -12.420 10.380 -0.555 1.00 48.38 75 SER A O 1
ATOM 638 N N . LEU A 1 76 ? -10.938 11.473 0.730 1.00 49.59 76 LEU A N 1
ATOM 639 C CA . LEU A 1 76 ? -10.105 11.962 -0.373 1.00 49.59 76 LEU A CA 1
ATOM 640 C C . LEU A 1 76 ? -9.331 10.824 -1.054 1.00 49.59 76 LEU A C 1
ATOM 642 O O . LEU A 1 76 ? -9.411 10.692 -2.269 1.00 49.59 76 LEU A O 1
ATOM 646 N N . LEU A 1 77 ? -8.667 9.944 -0.295 1.00 51.81 77 LEU A N 1
ATOM 647 C CA . LEU A 1 77 ? -7.934 8.803 -0.871 1.00 51.81 77 LEU A CA 1
ATOM 648 C C . LEU A 1 77 ? -8.848 7.788 -1.577 1.00 51.81 77 LEU A C 1
ATOM 650 O O . LEU A 1 77 ? -8.460 7.228 -2.595 1.00 51.81 77 LEU A O 1
ATOM 654 N N . LEU A 1 78 ? -10.067 7.572 -1.071 1.00 48.81 78 LEU A N 1
ATOM 655 C CA . LEU A 1 78 ? -11.062 6.703 -1.715 1.00 48.81 78 LEU A CA 1
ATOM 656 C C . LEU A 1 78 ? -11.656 7.302 -2.997 1.00 48.81 78 LEU A C 1
ATOM 658 O O . LEU A 1 78 ? -12.041 6.542 -3.874 1.00 48.81 78 LEU A O 1
ATOM 662 N N . LYS A 1 79 ? -11.715 8.635 -3.119 1.00 46.44 79 LYS A N 1
ATOM 663 C CA . LYS A 1 79 ? -12.141 9.322 -4.350 1.00 46.44 79 LYS A CA 1
ATOM 664 C C . LYS A 1 79 ? -11.055 9.368 -5.429 1.00 46.44 79 LYS A C 1
ATOM 666 O O . LYS A 1 79 ? -11.393 9.508 -6.589 1.00 46.44 79 LYS A O 1
ATOM 671 N N . PHE A 1 80 ? -9.778 9.277 -5.050 1.00 40.06 80 PHE A N 1
ATOM 672 C CA . PHE A 1 80 ? -8.646 9.245 -5.989 1.00 40.06 80 PHE A CA 1
ATOM 673 C C . PHE A 1 80 ? -8.316 7.837 -6.511 1.00 40.06 80 PHE A C 1
ATOM 675 O O . PHE A 1 80 ? -7.576 7.709 -7.479 1.00 40.06 80 PHE A O 1
ATOM 682 N N . LEU A 1 81 ? -8.817 6.790 -5.850 1.00 41.25 81 LEU A N 1
ATOM 683 C CA . LEU A 1 81 ? -8.611 5.384 -6.224 1.00 41.25 81 LEU A CA 1
ATOM 684 C C . LEU A 1 81 ? -9.879 4.735 -6.813 1.00 41.25 81 LEU A C 1
ATOM 686 O O . LEU A 1 81 ? -9.937 3.508 -6.904 1.00 41.25 81 LEU A O 1
ATOM 690 N N . GLY A 1 82 ? -10.892 5.543 -7.136 1.00 33.03 82 GLY A N 1
ATOM 691 C CA . GLY A 1 82 ? -12.147 5.134 -7.765 1.00 33.03 82 GLY A CA 1
ATOM 692 C C . GLY A 1 82 ? -12.292 5.756 -9.139 1.00 33.03 82 GLY A C 1
ATOM 693 O O . GLY A 1 82 ? -11.861 6.921 -9.283 1.00 33.03 82 GLY A O 1
#

Sequence (82 aa):
MEKRKIPGKKQWRLLPKYKVDMHSKEYRRRLRDSLLEDWPYAAHWVDSAIKTAYSILKSWRKNYVKGGMGYVLASLLLKFLG

InterPro domains:
  IPR060355 Uncharacterized protein MJ0013-like domain [PF27234] (23-68)

Solvent-accessible surface area (backbone atoms only — not comparable to full-atom values): 5154 Å² total; per-residue (Å²): 119,52,79,45,70,44,89,98,50,97,52,75,41,79,43,78,83,78,86,74,64,77,83,37,67,65,52,50,47,55,54,48,54,70,65,44,74,86,48,97,64,62,68,68,57,56,54,51,51,51,54,50,55,51,51,51,53,52,52,48,52,54,32,54,70,73,65,75,56,67,70,67,66,59,55,49,57,56,58,73,76,100

Secondary structure (DSSP, 8-state):
-EEEEPTTSS-EEEE------TT-HHHHHHHHHHHHTT--S-HHHHHHHHHHHHHHHHHHHHHHHHT-S-THHHHHHHHH--

Organism: NCBI:txid1978167

Radius of gyration: 15.76 Å; Cα contacts (8 Å, |Δi|>4): 41; chains: 1; bounding box: 35×27×44 Å

Foldseek 3Di:
DDWDDDVPDPDIDDDPPDDDDPVPPVSLVVVLCVVPVPDPDDSVVVVVVVVVVVVVVVVCNVCSNVVNDDPPVVVVVVVVVD

Mean predicted aligned error: 9.84 Å

pLDDT: mean 73.68, std 13.95, range [33.03, 91.38]